Protein AF-A0A0C9TLC5-F1 (afdb_monomer_lite)

Structure (mmCIF, N/CA/C/O backbone):
data_AF-A0A0C9TLC5-F1
#
_entry.id   AF-A0A0C9TLC5-F1
#
loop_
_atom_site.group_PDB
_atom_site.id
_atom_site.type_symbol
_atom_site.label_atom_id
_atom_site.label_alt_id
_atom_site.label_comp_id
_atom_site.label_asym_id
_atom_site.label_entity_id
_atom_site.label_seq_id
_atom_site.pdbx_PDB_ins_code
_atom_site.Cartn_x
_atom_site.Cartn_y
_atom_sit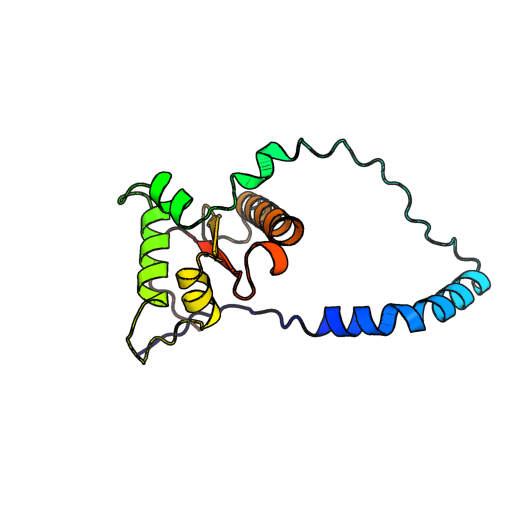e.Cartn_z
_atom_site.occupancy
_atom_site.B_iso_or_equiv
_atom_site.auth_seq_id
_atom_site.auth_comp_id
_atom_site.auth_asym_id
_atom_site.auth_atom_id
_atom_site.pdbx_PDB_model_num
ATOM 1 N N . MET A 1 1 ? -15.747 -13.011 -15.987 1.00 34.31 1 MET A N 1
ATOM 2 C CA . MET A 1 1 ? -14.572 -13.113 -16.880 1.00 34.31 1 MET A CA 1
ATOM 3 C C . MET A 1 1 ? -13.563 -12.092 -16.396 1.00 34.31 1 MET A C 1
ATOM 5 O O . MET A 1 1 ? -13.845 -10.902 -16.425 1.00 34.31 1 MET A O 1
ATOM 9 N N . SER A 1 2 ? -12.489 -12.595 -15.800 1.00 41.22 2 SER A N 1
ATOM 10 C CA . SER A 1 2 ? -11.547 -11.865 -14.951 1.00 41.22 2 SER A CA 1
ATOM 11 C C . SER A 1 2 ? -10.547 -11.067 -15.783 1.00 41.22 2 SER A C 1
ATOM 13 O O . SER A 1 2 ? -9.996 -11.599 -16.743 1.00 41.22 2 SER A O 1
ATOM 15 N N . SER A 1 3 ? -10.317 -9.805 -15.415 1.00 34.84 3 SER A N 1
ATOM 16 C CA . SER A 1 3 ? -9.394 -8.896 -16.103 1.00 34.84 3 SER A CA 1
ATOM 17 C C . SER A 1 3 ? -8.270 -8.491 -15.147 1.00 34.84 3 SER A C 1
ATOM 19 O O . SER A 1 3 ? -8.516 -7.941 -14.075 1.00 34.84 3 SER A O 1
ATOM 21 N N . ILE A 1 4 ? -7.046 -8.851 -15.525 1.00 45.62 4 ILE A N 1
ATOM 22 C CA . ILE A 1 4 ? -5.799 -8.750 -14.759 1.00 45.62 4 ILE A CA 1
ATOM 23 C C . ILE A 1 4 ? -5.186 -7.370 -15.012 1.00 45.62 4 ILE A C 1
ATOM 25 O O . ILE A 1 4 ? -4.798 -7.102 -16.140 1.00 45.62 4 ILE A O 1
ATOM 29 N N . ALA A 1 5 ? -5.071 -6.515 -13.989 1.00 38.03 5 ALA A N 1
ATOM 30 C CA . ALA A 1 5 ? -4.435 -5.193 -14.085 1.00 38.03 5 ALA A CA 1
ATOM 31 C C . ALA A 1 5 ? -2.927 -5.285 -14.431 1.00 38.03 5 ALA A C 1
ATOM 33 O O . ALA A 1 5 ? -2.237 -6.145 -13.873 1.00 38.03 5 ALA A O 1
ATOM 34 N N . PRO A 1 6 ? -2.368 -4.400 -15.286 1.00 46.41 6 PRO A N 1
ATOM 35 C CA . PRO A 1 6 ? -0.963 -4.459 -15.655 1.00 46.41 6 PRO A CA 1
ATOM 36 C C . PRO A 1 6 ? -0.140 -3.629 -14.661 1.00 46.41 6 PRO A C 1
ATOM 38 O O . PRO A 1 6 ? -0.163 -2.400 -14.681 1.00 46.41 6 PRO A O 1
ATOM 41 N N . TYR A 1 7 ? 0.609 -4.297 -13.787 1.00 45.12 7 TYR A N 1
ATOM 42 C CA . TYR A 1 7 ? 1.685 -3.665 -13.024 1.00 45.12 7 TYR A CA 1
ATOM 43 C C . TYR A 1 7 ? 3.005 -3.921 -13.754 1.00 45.12 7 TYR A C 1
ATOM 45 O O . TYR A 1 7 ? 3.396 -5.070 -13.959 1.00 45.12 7 TYR A O 1
ATOM 53 N N . VAL A 1 8 ? 3.706 -2.858 -14.154 1.00 40.03 8 VAL A N 1
ATOM 54 C CA . VAL A 1 8 ? 5.063 -2.971 -14.705 1.00 40.03 8 VAL A CA 1
ATOM 55 C C . VAL A 1 8 ? 6.029 -3.172 -13.543 1.00 40.03 8 VAL A C 1
ATOM 57 O O . VAL A 1 8 ? 6.325 -2.244 -12.792 1.00 40.03 8 VAL A O 1
ATOM 60 N N . LEU A 1 9 ? 6.511 -4.403 -13.387 1.00 47.47 9 LEU A N 1
ATOM 61 C CA . LEU A 1 9 ? 7.489 -4.771 -12.371 1.00 47.47 9 LEU A CA 1
ATOM 62 C C . LEU A 1 9 ? 8.865 -4.831 -13.038 1.00 47.47 9 LEU A C 1
ATOM 64 O O . LEU A 1 9 ? 9.156 -5.744 -13.805 1.00 47.47 9 LEU A O 1
ATOM 68 N N . VAL A 1 10 ? 9.699 -3.820 -12.788 1.00 43.34 10 VAL A N 1
ATOM 69 C CA . VAL A 1 10 ? 11.082 -3.782 -13.281 1.00 43.34 10 VAL A CA 1
ATOM 70 C C . VAL A 1 10 ? 11.872 -4.888 -12.566 1.00 43.34 10 VAL A C 1
ATOM 72 O O . VAL A 1 10 ? 12.015 -4.821 -11.341 1.00 43.34 10 VAL A O 1
ATOM 75 N N . PRO A 1 11 ? 12.388 -5.915 -13.270 1.00 43.09 11 PRO A N 1
ATOM 76 C CA . PRO A 1 11 ? 13.141 -6.985 -12.632 1.00 43.09 11 PRO A CA 1
ATOM 77 C C . PRO A 1 11 ? 14.477 -6.439 -12.112 1.00 43.09 11 PRO A C 1
ATOM 79 O O . PRO A 1 11 ? 15.397 -6.122 -12.865 1.00 43.09 11 PRO A O 1
ATOM 82 N N . PHE A 1 12 ? 14.592 -6.350 -10.787 1.00 46.28 12 PHE A N 1
ATOM 83 C CA . PHE A 1 12 ? 15.753 -5.857 -10.034 1.00 46.28 12 PHE A CA 1
ATOM 84 C C . PHE A 1 12 ? 16.978 -6.797 -10.062 1.00 46.28 12 PHE A C 1
ATOM 86 O O . PHE A 1 12 ? 17.778 -6.813 -9.128 1.00 46.28 12 PHE A O 1
ATOM 93 N N . VAL A 1 13 ? 17.181 -7.573 -11.129 1.00 47.31 13 VAL A N 1
ATOM 94 C CA . VAL A 1 13 ? 18.335 -8.490 -11.224 1.00 47.31 13 VAL A CA 1
ATOM 95 C C . VAL A 1 13 ? 19.584 -7.781 -11.770 1.00 47.31 13 VAL A C 1
ATOM 97 O O . VAL A 1 13 ? 20.710 -8.138 -11.429 1.00 47.31 13 VAL A O 1
ATOM 100 N N . LEU A 1 14 ? 19.414 -6.700 -12.539 1.00 47.03 14 LEU A N 1
ATOM 101 C CA . LEU A 1 14 ? 20.527 -5.955 -13.138 1.00 47.03 14 LEU A CA 1
ATOM 102 C C . LEU A 1 14 ? 21.413 -5.175 -12.131 1.00 47.03 14 LEU A C 1
ATOM 104 O O . LEU A 1 14 ? 22.638 -5.239 -12.257 1.00 47.03 14 LEU A O 1
ATOM 108 N N . PRO A 1 15 ? 20.883 -4.475 -11.102 1.00 52.81 15 PRO A N 1
ATOM 109 C CA . PRO A 1 15 ? 21.731 -3.704 -10.185 1.00 52.81 15 PRO A CA 1
ATOM 110 C C . PRO A 1 15 ? 22.525 -4.575 -9.197 1.00 52.81 15 PRO A C 1
ATOM 112 O O . PRO A 1 15 ? 23.582 -4.150 -8.730 1.00 52.81 15 PRO A O 1
ATOM 115 N N . LEU A 1 16 ? 22.060 -5.794 -8.898 1.00 52.53 16 LEU A N 1
ATOM 116 C CA . LEU A 1 16 ? 22.791 -6.762 -8.070 1.00 52.53 16 LEU A CA 1
ATOM 117 C C . LEU A 1 16 ? 23.981 -7.366 -8.829 1.00 52.53 16 LEU A C 1
ATOM 119 O O . LEU A 1 16 ? 25.077 -7.446 -8.274 1.00 52.53 16 LEU A O 1
ATOM 123 N N . PHE A 1 17 ? 23.802 -7.689 -10.114 1.00 50.00 17 PHE A N 1
ATOM 124 C CA . PHE A 1 17 ? 24.880 -8.198 -10.968 1.00 50.00 17 PHE A CA 1
ATOM 125 C C . PHE A 1 17 ? 25.94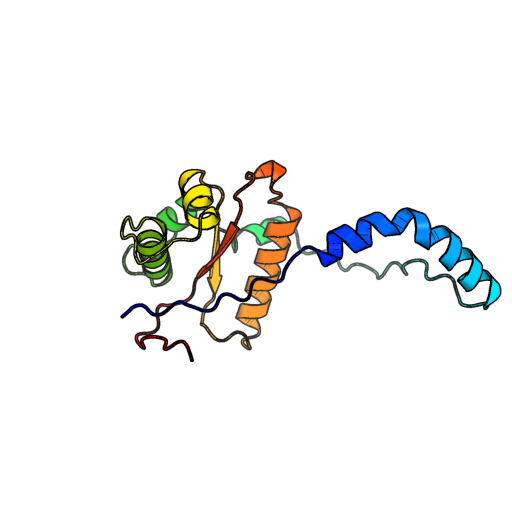9 -7.124 -11.252 1.00 50.00 17 PHE A C 1
ATOM 127 O O . PHE A 1 17 ? 27.147 -7.396 -11.194 1.00 50.00 17 PHE A O 1
ATOM 134 N N . LEU A 1 18 ? 25.532 -5.866 -11.452 1.00 52.81 18 LEU A N 1
ATOM 135 C CA . LEU A 1 18 ? 26.448 -4.731 -11.635 1.00 52.81 18 LEU A CA 1
ATOM 136 C C . LEU A 1 18 ? 27.224 -4.368 -10.355 1.00 52.81 18 LEU A C 1
ATOM 138 O O . LEU A 1 18 ? 28.388 -3.973 -10.437 1.00 52.81 18 LEU A O 1
ATOM 142 N N . ARG A 1 19 ? 26.629 -4.534 -9.163 1.00 54.38 19 ARG A N 1
ATOM 143 C CA . ARG A 1 19 ? 27.336 -4.341 -7.881 1.00 54.38 19 ARG A CA 1
ATOM 144 C C . ARG A 1 19 ? 28.365 -5.435 -7.600 1.00 54.38 19 ARG A C 1
ATOM 146 O O . ARG A 1 19 ? 29.416 -5.125 -7.047 1.00 54.38 19 ARG A O 1
ATOM 153 N N . ALA A 1 20 ? 28.101 -6.676 -8.007 1.00 56.91 20 ALA A N 1
ATOM 154 C CA . ALA A 1 20 ? 29.028 -7.794 -7.818 1.00 56.91 20 ALA A CA 1
ATOM 155 C C . ALA A 1 20 ? 30.309 -7.665 -8.666 1.00 56.91 20 ALA A C 1
ATOM 157 O O . ALA A 1 20 ? 31.377 -8.099 -8.243 1.00 56.91 20 ALA A O 1
ATOM 158 N N . LEU A 1 21 ? 30.227 -7.014 -9.832 1.00 53.69 21 LEU A N 1
ATOM 159 C CA . LEU A 1 21 ? 31.366 -6.793 -10.735 1.00 53.69 21 LEU A CA 1
ATOM 160 C C . LEU A 1 21 ? 32.175 -5.524 -10.406 1.00 53.69 21 LEU A C 1
ATOM 162 O O . LEU A 1 21 ? 33.302 -5.356 -10.876 1.00 53.69 21 LEU A O 1
ATOM 166 N N . GLN A 1 22 ? 31.639 -4.633 -9.564 1.00 55.38 22 GLN A N 1
ATOM 167 C CA . GLN A 1 22 ? 32.263 -3.350 -9.233 1.00 55.38 22 GLN A CA 1
ATOM 168 C C . GLN A 1 22 ? 33.689 -3.433 -8.633 1.00 55.38 22 GLN A C 1
ATOM 170 O O . GLN A 1 22 ? 34.494 -2.551 -8.945 1.00 55.38 22 GLN A O 1
ATOM 175 N N . PRO A 1 23 ? 34.053 -4.439 -7.807 1.00 58.06 23 PRO A N 1
ATOM 176 C CA . PRO A 1 23 ? 35.400 -4.531 -7.238 1.00 58.06 23 PRO A CA 1
ATOM 177 C C . PRO A 1 23 ? 36.465 -4.947 -8.261 1.00 58.06 23 PRO A C 1
ATOM 179 O O . PRO A 1 23 ? 37.625 -4.574 -8.117 1.00 58.06 23 PRO A O 1
ATOM 182 N N . TRP A 1 24 ? 36.080 -5.703 -9.295 1.00 57.88 24 TRP A N 1
ATOM 183 C CA . TRP A 1 24 ? 3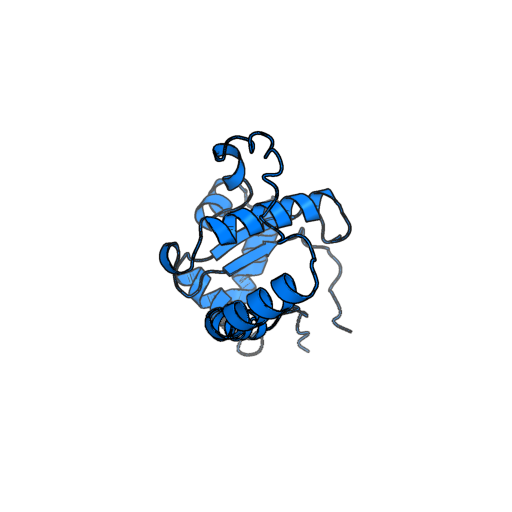7.012 -6.274 -10.275 1.00 57.88 24 TRP A CA 1
ATOM 184 C C . TRP A 1 24 ? 37.247 -5.348 -11.476 1.00 57.88 24 TRP A C 1
ATOM 186 O O . TRP A 1 24 ? 38.329 -5.322 -12.053 1.00 57.88 24 TRP A O 1
ATOM 196 N N . VAL A 1 25 ? 36.249 -4.527 -11.813 1.00 57.19 25 VAL A N 1
ATOM 197 C CA . VAL A 1 25 ? 36.270 -3.654 -12.998 1.00 57.19 25 VAL A CA 1
ATOM 198 C C . VAL A 1 25 ? 36.900 -2.278 -12.708 1.00 57.19 25 VAL A C 1
ATOM 200 O O . VAL A 1 25 ? 37.496 -1.667 -13.596 1.00 57.19 25 VAL A O 1
ATOM 203 N N . LYS A 1 26 ? 36.854 -1.807 -11.452 1.00 59.53 26 LYS A N 1
ATOM 204 C CA . LYS A 1 26 ? 37.445 -0.522 -11.023 1.00 59.53 26 LYS A CA 1
ATOM 205 C C . LYS A 1 26 ? 38.953 -0.372 -11.292 1.00 59.53 26 LYS A C 1
ATOM 207 O O . LYS A 1 26 ? 39.319 0.608 -11.935 1.00 59.53 26 LYS A O 1
ATOM 212 N N . PRO A 1 27 ? 39.832 -1.307 -10.878 1.00 63.97 27 PRO A N 1
ATOM 213 C CA . PRO A 1 27 ? 41.275 -1.115 -11.050 1.00 63.97 27 PRO A CA 1
ATOM 214 C C . PRO A 1 27 ? 41.712 -1.151 -12.524 1.00 63.97 27 PRO A C 1
ATOM 216 O O . PRO A 1 27 ? 42.722 -0.548 -12.889 1.00 63.97 27 PRO A O 1
ATOM 219 N N . MET A 1 28 ? 40.945 -1.827 -13.386 1.00 63.34 28 MET A N 1
ATOM 220 C CA . MET A 1 28 ? 41.188 -1.868 -14.829 1.00 63.34 28 MET A CA 1
ATOM 221 C C . MET A 1 28 ? 40.770 -0.558 -15.518 1.00 63.34 28 MET A C 1
ATOM 223 O O . MET A 1 28 ? 41.517 -0.043 -16.348 1.00 63.34 28 MET A O 1
ATOM 227 N N . LEU A 1 29 ? 39.625 0.021 -15.135 1.00 59.38 29 LEU A N 1
ATOM 228 C CA . LEU A 1 29 ? 39.163 1.323 -15.636 1.00 59.38 29 LEU A CA 1
ATOM 229 C C . LEU A 1 29 ? 40.085 2.469 -15.212 1.00 59.38 29 LEU A C 1
ATOM 231 O O . LEU A 1 29 ? 40.422 3.306 -16.046 1.00 59.38 29 LEU A O 1
ATOM 235 N N . ASP A 1 30 ? 40.553 2.473 -13.963 1.00 61.47 30 ASP A N 1
ATOM 236 C CA . ASP A 1 30 ? 41.458 3.515 -13.463 1.00 61.47 30 ASP A CA 1
ATOM 237 C C . ASP A 1 30 ? 42.793 3.531 -14.230 1.00 61.47 30 ASP A C 1
ATOM 239 O O . ASP A 1 30 ? 43.336 4.599 -14.522 1.00 61.47 30 ASP A O 1
ATOM 243 N N . ARG A 1 31 ? 43.296 2.359 -14.651 1.00 63.97 31 ARG A N 1
ATOM 244 C CA . ARG A 1 31 ? 44.494 2.258 -15.504 1.00 63.97 31 ARG A CA 1
ATOM 245 C C . ARG A 1 31 ? 44.275 2.805 -16.915 1.00 63.97 31 ARG A C 1
ATOM 247 O O . ARG A 1 31 ? 45.161 3.476 -17.439 1.00 63.97 31 ARG A O 1
ATOM 254 N N . ILE A 1 32 ? 43.114 2.549 -17.518 1.00 61.28 32 ILE A N 1
ATOM 255 C CA . ILE A 1 32 ? 42.774 3.043 -18.863 1.00 61.28 32 ILE A CA 1
ATOM 256 C C . ILE A 1 32 ? 42.579 4.569 -18.844 1.00 61.28 32 ILE A C 1
ATOM 258 O O . ILE A 1 32 ? 43.072 5.267 -19.729 1.00 61.28 32 ILE A O 1
ATOM 262 N N . ILE A 1 33 ? 41.933 5.103 -17.803 1.00 59.22 33 ILE A N 1
ATOM 263 C CA . ILE A 1 33 ? 41.674 6.543 -17.640 1.00 59.22 33 ILE A CA 1
ATOM 264 C C . ILE A 1 33 ? 42.980 7.329 -17.450 1.00 59.22 33 ILE A C 1
ATOM 266 O O . ILE A 1 33 ? 43.153 8.376 -18.074 1.00 59.22 33 ILE A O 1
ATOM 270 N N . CYS A 1 34 ? 43.930 6.805 -16.667 1.00 55.47 34 CYS A N 1
ATOM 271 C CA . CYS A 1 34 ? 45.251 7.420 -16.500 1.00 55.47 34 CYS A CA 1
ATOM 272 C C . CYS A 1 34 ? 46.067 7.451 -17.801 1.00 55.47 34 CYS A C 1
ATOM 274 O O . CYS A 1 34 ? 46.806 8.406 -18.030 1.00 55.47 34 CYS A O 1
ATOM 276 N N . HIS A 1 35 ? 45.928 6.441 -18.666 1.00 58.72 35 HIS A N 1
ATOM 277 C CA . HIS A 1 35 ? 46.698 6.371 -19.910 1.00 58.72 35 HIS A CA 1
ATOM 278 C C . HIS A 1 35 ? 46.174 7.308 -21.008 1.00 58.72 35 HIS A C 1
ATOM 280 O O . HIS A 1 35 ? 46.949 7.739 -21.858 1.00 58.72 35 HIS A O 1
ATOM 286 N N . LEU A 1 36 ? 44.880 7.641 -20.972 1.00 61.44 36 LEU A N 1
ATOM 287 C CA . LEU A 1 36 ? 44.215 8.514 -21.946 1.00 61.44 36 LEU A CA 1
ATOM 288 C C . LEU A 1 36 ? 44.297 10.010 -21.596 1.00 61.44 36 LEU A C 1
ATOM 290 O O . LEU A 1 36 ? 43.748 10.831 -22.326 1.00 61.44 36 LEU A O 1
ATOM 294 N N . GLY A 1 37 ? 44.943 10.384 -20.483 1.00 50.50 37 GLY A N 1
ATOM 295 C CA . GLY A 1 37 ? 45.082 11.785 -20.062 1.00 50.50 37 GLY A CA 1
ATOM 296 C C . GLY A 1 37 ? 43.751 12.493 -19.772 1.00 50.50 37 GLY A C 1
ATOM 297 O O . GLY A 1 37 ? 43.704 13.720 -19.698 1.00 50.50 37 GLY A O 1
ATOM 298 N N . LEU A 1 38 ? 42.660 11.738 -19.610 1.00 53.78 38 LEU A N 1
ATOM 299 C CA . LEU A 1 38 ? 41.349 12.287 -19.288 1.00 53.78 38 LEU A CA 1
ATOM 300 C C . LEU A 1 38 ? 41.311 12.661 -17.801 1.00 53.78 38 LEU A C 1
ATOM 302 O O . LEU A 1 38 ? 41.761 11.876 -16.960 1.00 53.78 38 LEU A O 1
ATOM 306 N N . PRO A 1 39 ? 40.774 13.841 -17.438 1.00 45.88 39 PRO A N 1
ATOM 307 C CA . PRO A 1 39 ? 40.704 14.254 -16.048 1.00 45.88 39 PRO A CA 1
ATOM 308 C C . PRO A 1 39 ? 39.880 13.238 -15.254 1.00 45.88 39 PRO A C 1
ATOM 310 O O . PRO A 1 39 ? 38.680 13.068 -15.481 1.00 45.88 39 PRO A O 1
ATOM 313 N N . SER A 1 40 ? 40.556 12.575 -14.309 1.00 46.31 40 SER A N 1
ATOM 314 C CA . SER A 1 40 ? 39.952 11.733 -13.280 1.00 46.31 40 SER A CA 1
ATOM 315 C C . SER A 1 40 ? 38.734 12.457 -12.720 1.00 46.31 40 SER A C 1
ATOM 317 O O . SER A 1 40 ? 38.844 13.541 -12.138 1.00 46.31 40 SER A O 1
ATOM 319 N N . SER A 1 41 ? 37.558 11.876 -12.947 1.00 49.00 41 SER A N 1
ATOM 320 C CA . SER A 1 41 ? 36.290 12.389 -12.451 1.00 49.00 41 SER A CA 1
ATOM 321 C C . SER A 1 41 ? 36.227 12.166 -10.942 1.00 49.00 41 SER A C 1
ATOM 323 O O . SER A 1 41 ? 35.466 11.338 -10.446 1.00 49.00 41 SER A O 1
ATOM 325 N N . ARG A 1 42 ? 37.028 12.917 -10.175 1.00 44.03 42 ARG A N 1
ATOM 326 C CA . ARG A 1 42 ? 36.673 13.200 -8.787 1.00 44.03 42 ARG A CA 1
ATOM 327 C C . ARG A 1 42 ? 35.256 13.764 -8.838 1.00 44.03 42 ARG A C 1
ATOM 329 O O . ARG A 1 42 ? 35.024 14.671 -9.646 1.00 44.03 42 ARG A O 1
ATOM 336 N N . PRO A 1 43 ? 34.307 13.261 -8.034 1.00 39.84 43 PRO A N 1
ATOM 337 C CA . PRO A 1 43 ? 33.013 13.901 -7.947 1.00 39.84 43 PRO A CA 1
ATOM 338 C C . PRO A 1 43 ? 33.277 15.337 -7.507 1.00 39.84 43 PRO A C 1
ATOM 340 O O . PRO A 1 43 ? 33.749 15.599 -6.399 1.00 39.84 43 PRO A O 1
ATOM 343 N N . ARG A 1 44 ? 33.050 16.266 -8.437 1.00 33.59 44 ARG A N 1
ATOM 344 C CA . ARG A 1 44 ? 32.987 17.690 -8.154 1.00 33.59 44 ARG A CA 1
ATOM 345 C C . ARG A 1 44 ? 31.961 17.784 -7.030 1.00 33.59 44 ARG A C 1
ATOM 347 O O . ARG A 1 44 ? 30.837 17.313 -7.205 1.00 33.59 44 ARG A O 1
ATOM 354 N N . LYS A 1 45 ? 32.375 18.282 -5.864 1.00 41.25 45 LYS A N 1
ATOM 355 C CA . LYS A 1 45 ? 31.458 18.692 -4.803 1.00 41.25 45 LYS A CA 1
ATOM 356 C C . LYS A 1 45 ? 30.570 19.745 -5.470 1.00 41.25 45 LYS A C 1
ATOM 358 O O . LYS A 1 45 ? 30.977 20.890 -5.607 1.00 41.25 45 LYS A O 1
ATOM 363 N N . LEU A 1 46 ? 29.444 19.321 -6.045 1.00 42.25 46 LEU A N 1
ATOM 364 C CA . LEU A 1 46 ? 28.361 20.240 -6.329 1.00 42.25 46 LEU A CA 1
ATOM 365 C C . LEU A 1 46 ? 28.000 20.771 -4.958 1.00 42.25 46 LEU A C 1
ATOM 367 O O . LEU A 1 46 ? 27.732 19.971 -4.058 1.00 42.25 46 LEU A O 1
ATOM 371 N N . ASP A 1 47 ? 28.069 22.085 -4.800 1.00 40.66 47 ASP A N 1
ATOM 372 C CA . ASP A 1 47 ? 27.556 22.772 -3.632 1.00 40.66 47 ASP A CA 1
ATOM 373 C C . ASP A 1 47 ? 26.107 22.328 -3.446 1.00 40.66 47 ASP A C 1
ATOM 375 O O . ASP A 1 47 ? 25.182 22.774 -4.130 1.00 40.66 47 ASP A O 1
ATOM 379 N N . ALA A 1 48 ? 25.929 21.335 -2.578 1.00 44.44 48 ALA A N 1
ATOM 380 C CA . ALA A 1 48 ? 24.632 20.859 -2.185 1.00 44.44 48 ALA A CA 1
ATOM 381 C C . ALA A 1 48 ? 24.002 22.042 -1.462 1.00 44.44 48 ALA A C 1
ATOM 383 O O . ALA A 1 48 ? 24.396 22.375 -0.342 1.00 44.44 48 ALA A O 1
ATOM 384 N N . LYS A 1 49 ? 23.050 22.705 -2.129 1.00 36.47 49 LYS A N 1
ATOM 385 C CA . LYS A 1 49 ? 22.088 23.573 -1.450 1.00 36.47 49 LYS A CA 1
ATOM 386 C C . LYS A 1 49 ? 21.650 22.853 -0.171 1.00 36.47 49 LYS A C 1
ATOM 388 O O . LYS A 1 49 ? 21.414 21.643 -0.259 1.00 36.47 49 LYS A O 1
ATOM 393 N N . PRO A 1 50 ? 21.541 23.556 0.972 1.00 36.75 50 PRO A N 1
ATOM 394 C CA . PRO A 1 50 ? 21.041 22.963 2.202 1.00 36.75 50 PRO A CA 1
ATOM 395 C C . PRO A 1 50 ? 19.775 22.185 1.867 1.00 36.75 50 PRO A C 1
ATOM 397 O O . PRO A 1 50 ? 18.800 22.754 1.370 1.00 36.75 50 PRO A O 1
ATOM 400 N N . GLN A 1 51 ? 19.853 20.863 2.001 1.00 44.62 51 GLN A N 1
ATOM 401 C CA . GLN A 1 51 ? 18.711 20.006 1.759 1.00 44.62 51 GLN A CA 1
ATOM 402 C C . GLN A 1 51 ? 17.660 20.436 2.790 1.00 44.62 51 GLN A C 1
ATOM 404 O O . GLN A 1 51 ? 18.021 20.533 3.966 1.00 44.62 51 GLN A O 1
ATOM 409 N N . PRO A 1 52 ? 16.422 20.766 2.382 1.00 39.06 52 PRO A N 1
ATOM 410 C CA . PRO A 1 52 ? 15.405 21.190 3.332 1.00 39.06 52 PRO A CA 1
ATOM 411 C C . PRO A 1 52 ? 15.277 20.135 4.430 1.00 39.06 52 PRO A C 1
ATOM 413 O O . PRO A 1 52 ? 15.339 18.931 4.150 1.00 39.06 52 PRO A O 1
ATOM 416 N N . ASP A 1 53 ? 15.193 20.637 5.662 1.00 35.88 53 ASP A N 1
ATOM 417 C CA . ASP A 1 53 ? 15.141 19.891 6.914 1.00 35.88 53 ASP A CA 1
ATOM 418 C C . ASP A 1 53 ? 14.293 18.616 6.760 1.00 35.88 53 ASP A C 1
ATOM 420 O O . ASP A 1 53 ? 13.142 18.641 6.324 1.00 35.88 53 ASP A O 1
ATOM 424 N N . PHE A 1 54 ? 14.900 17.471 7.073 1.00 43.69 54 PHE A N 1
ATOM 425 C CA . PHE A 1 54 ? 14.377 16.125 6.816 1.00 43.69 54 PHE A CA 1
ATOM 426 C C . PHE A 1 54 ? 13.064 15.806 7.558 1.00 43.69 54 PHE A C 1
ATOM 428 O O . PHE A 1 54 ? 12.493 14.733 7.358 1.00 43.69 54 PHE A O 1
ATOM 435 N N . LYS A 1 55 ? 12.558 16.716 8.397 1.00 38.19 55 LYS A N 1
ATOM 436 C CA . LYS A 1 55 ? 11.308 16.548 9.147 1.00 38.19 55 LYS A CA 1
ATOM 437 C C . LYS A 1 55 ? 10.028 16.655 8.310 1.00 38.19 55 LYS A C 1
ATOM 439 O O . LYS A 1 55 ? 9.041 16.042 8.696 1.00 38.19 55 LYS A O 1
ATOM 444 N N . GLU A 1 56 ? 10.031 17.326 7.157 1.00 39.53 56 GLU A N 1
ATOM 445 C CA . GLU A 1 56 ? 8.831 17.443 6.295 1.00 39.53 56 GLU A CA 1
ATOM 446 C C . GLU A 1 56 ? 8.592 16.232 5.365 1.00 39.53 56 GLU A C 1
ATOM 448 O O . GLU A 1 56 ? 7.542 16.111 4.741 1.00 39.53 56 GLU A O 1
ATOM 453 N N . GLN A 1 57 ? 9.548 15.304 5.247 1.00 46.56 57 GLN A N 1
ATOM 454 C CA . GLN A 1 57 ? 9.551 14.285 4.178 1.00 46.56 57 GLN A CA 1
ATOM 455 C C . GLN A 1 57 ? 8.755 13.004 4.480 1.00 46.56 57 GLN A C 1
ATOM 457 O O . GLN A 1 57 ? 8.618 12.153 3.597 1.00 46.56 57 GLN A O 1
ATOM 462 N N . ASN A 1 58 ? 8.224 12.854 5.697 1.00 54.78 58 ASN A N 1
ATOM 463 C CA . ASN A 1 58 ? 7.409 11.695 6.081 1.00 54.78 58 ASN A CA 1
ATOM 464 C C . ASN A 1 58 ? 5.905 11.897 5.872 1.00 54.78 58 ASN A C 1
ATOM 466 O O . ASN A 1 58 ? 5.167 10.925 5.977 1.00 54.78 58 ASN A O 1
ATOM 470 N N . ASP A 1 59 ? 5.439 13.102 5.535 1.00 66.62 59 ASP A N 1
ATOM 471 C CA . ASP A 1 59 ? 3.992 13.342 5.456 1.00 66.62 59 ASP A CA 1
ATOM 472 C C . ASP A 1 59 ? 3.326 12.648 4.249 1.00 66.62 59 ASP A C 1
ATOM 474 O O . ASP A 1 59 ? 2.116 12.439 4.216 1.00 66.62 59 ASP A O 1
ATOM 478 N N . TYR A 1 60 ? 4.132 12.231 3.268 1.00 80.75 60 TYR A N 1
ATOM 479 C CA . TYR A 1 60 ? 3.671 11.574 2.042 1.00 80.75 60 TYR A CA 1
ATOM 480 C C . TYR A 1 60 ? 3.547 10.054 2.155 1.00 80.75 60 TYR A C 1
ATOM 482 O O . TYR A 1 60 ? 2.930 9.432 1.291 1.00 80.75 60 TYR A O 1
ATOM 490 N N . LEU A 1 61 ? 4.185 9.448 3.161 1.00 90.94 61 LEU A N 1
ATOM 491 C CA . LEU A 1 61 ? 4.344 8.004 3.247 1.00 90.94 61 LEU A CA 1
ATOM 492 C C . LEU A 1 61 ? 3.718 7.475 4.533 1.00 90.94 61 LEU A C 1
ATOM 494 O O . LEU A 1 61 ? 4.319 7.538 5.601 1.00 90.94 61 LEU A O 1
ATOM 498 N N . LEU A 1 62 ? 2.524 6.914 4.402 1.00 93.50 62 LEU A N 1
ATOM 499 C CA . LEU A 1 62 ? 1.667 6.571 5.528 1.00 93.50 62 LEU A CA 1
ATOM 500 C C . 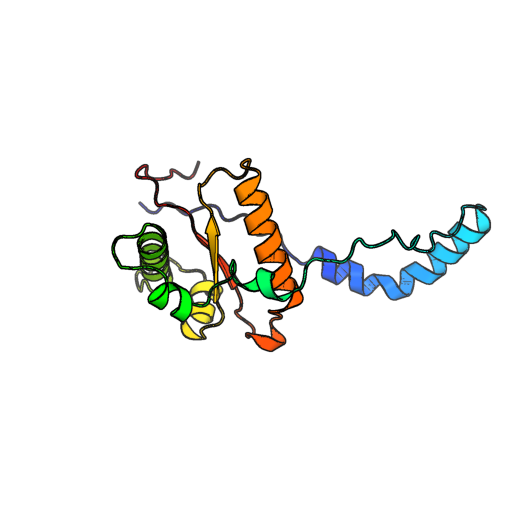LEU A 1 62 ? 1.717 5.074 5.845 1.00 93.50 62 LEU A C 1
ATOM 502 O O . LEU A 1 62 ? 1.903 4.226 4.973 1.00 93.50 62 LEU A O 1
ATOM 506 N N . THR A 1 63 ? 1.521 4.733 7.108 1.00 93.94 63 THR A N 1
ATOM 507 C CA . THR A 1 63 ? 1.194 3.386 7.583 1.00 93.94 63 THR A CA 1
ATOM 508 C C . THR A 1 63 ? -0.311 3.137 7.494 1.00 93.94 63 THR A C 1
ATOM 510 O O . THR A 1 63 ? -1.099 4.073 7.405 1.00 93.94 63 THR A O 1
ATOM 513 N N . ALA A 1 64 ? -0.734 1.871 7.569 1.00 94.06 64 ALA A N 1
ATOM 514 C CA . ALA A 1 64 ? -2.157 1.506 7.599 1.00 94.06 64 ALA A CA 1
ATOM 515 C C . ALA A 1 64 ? -2.934 2.263 8.695 1.00 94.06 64 ALA A C 1
ATOM 517 O O . ALA A 1 64 ? -4.009 2.801 8.441 1.00 94.06 64 ALA A O 1
ATOM 518 N N . ARG A 1 65 ? -2.334 2.382 9.888 1.00 94.94 65 ARG A N 1
ATOM 519 C CA . ARG A 1 65 ? -2.927 3.111 11.014 1.00 94.94 65 ARG A CA 1
ATOM 520 C C . ARG A 1 65 ? -3.081 4.602 10.710 1.00 94.94 65 ARG A C 1
ATOM 522 O O . ARG A 1 65 ? -4.139 5.161 10.951 1.00 94.94 65 ARG A O 1
ATOM 529 N N . GLU A 1 66 ? -2.059 5.239 10.141 1.00 95.38 66 GLU A N 1
ATOM 530 C CA . GLU A 1 66 ? -2.132 6.664 9.784 1.00 95.38 66 GLU A CA 1
ATOM 531 C C . GLU A 1 66 ? -3.170 6.927 8.688 1.00 95.38 66 GLU A C 1
ATOM 533 O O . GLU A 1 66 ? -3.825 7.962 8.710 1.00 95.38 66 GLU A O 1
ATOM 538 N N . VAL A 1 67 ? -3.368 5.994 7.751 1.00 94.88 67 VAL A N 1
ATOM 539 C CA . VAL A 1 67 ? -4.448 6.084 6.754 1.00 94.88 67 VAL A CA 1
ATOM 540 C C . VAL A 1 67 ? -5.823 6.018 7.424 1.00 94.88 67 VAL A C 1
ATOM 542 O O . VAL A 1 67 ? -6.704 6.808 7.090 1.00 94.88 67 VAL A O 1
ATOM 545 N N . GLU A 1 68 ? -6.001 5.098 8.374 1.00 94.75 68 GLU A N 1
ATOM 546 C CA . GLU A 1 68 ? -7.222 4.944 9.179 1.00 94.75 68 GLU A CA 1
ATOM 547 C C . GLU A 1 68 ? -7.522 6.166 10.058 1.00 94.75 68 GLU A C 1
ATOM 549 O O . GLU A 1 68 ? -8.679 6.555 10.185 1.00 94.75 68 GLU A O 1
ATOM 554 N N . GLU A 1 69 ? -6.492 6.793 10.625 1.00 95.12 69 GLU A N 1
ATOM 555 C CA . GLU A 1 69 ? -6.622 7.968 11.493 1.00 95.12 69 GLU A CA 1
ATOM 556 C C . GLU A 1 69 ? -6.824 9.269 10.693 1.00 95.12 69 GLU A C 1
ATOM 558 O O . GLU A 1 69 ? -7.589 10.140 11.108 1.00 95.12 69 GLU A O 1
ATOM 563 N N . ARG A 1 70 ? -6.148 9.418 9.543 1.00 94.56 70 ARG A N 1
ATOM 564 C CA . ARG A 1 70 ? -6.137 10.661 8.747 1.00 94.56 70 ARG A CA 1
ATOM 565 C C . ARG A 1 70 ? -7.352 10.808 7.831 1.00 94.56 70 ARG A C 1
ATOM 567 O O . ARG A 1 70 ? -7.781 11.936 7.590 1.00 94.56 70 ARG A O 1
ATOM 574 N N . PHE A 1 71 ? -7.896 9.709 7.301 1.00 94.81 71 PHE A N 1
ATOM 575 C CA . PHE A 1 71 ? -8.945 9.750 6.278 1.00 94.81 71 PHE A CA 1
ATOM 576 C C . PHE A 1 71 ? -10.238 9.069 6.740 1.00 94.81 71 PHE A C 1
ATOM 578 O O . PHE A 1 71 ? -10.263 7.885 7.063 1.00 94.81 71 PHE A O 1
ATOM 585 N N . GLN A 1 72 ? -11.343 9.815 6.702 1.00 93.12 72 GLN A N 1
ATOM 586 C CA . GLN A 1 72 ? -12.678 9.328 7.071 1.00 93.12 72 GLN A CA 1
ATOM 587 C C . GLN A 1 72 ? -13.344 8.538 5.928 1.00 93.12 72 GLN A C 1
ATOM 589 O O . GLN A 1 72 ? -13.033 8.767 4.760 1.00 93.12 72 GLN A O 1
ATOM 594 N N . SER A 1 73 ? -14.329 7.685 6.247 1.00 83.88 73 SER A N 1
ATOM 595 C CA . SER A 1 73 ? -15.036 6.750 5.335 1.00 83.88 73 SER A CA 1
ATOM 596 C C . SER A 1 73 ? -15.766 7.350 4.115 1.00 83.88 73 SER A C 1
ATOM 598 O O . SER A 1 73 ? -16.337 6.604 3.331 1.00 83.88 73 SER A O 1
ATOM 600 N N . GLY A 1 74 ? -15.738 8.667 3.892 1.00 87.06 74 GLY A N 1
ATOM 601 C CA . GLY A 1 74 ? -16.254 9.308 2.669 1.00 87.06 74 GLY A CA 1
ATOM 602 C C . GLY A 1 74 ? -15.179 9.903 1.757 1.00 87.06 74 GLY A C 1
ATOM 603 O O . GLY A 1 74 ? -15.488 10.343 0.654 1.00 87.06 74 GLY A O 1
ATOM 604 N N . GLN A 1 75 ? -13.924 9.955 2.208 1.00 93.25 75 GLN A N 1
ATOM 605 C CA . GLN A 1 75 ? -12.834 10.527 1.425 1.00 93.25 75 GLN A CA 1
ATOM 606 C C . GLN A 1 75 ? -12.309 9.507 0.417 1.00 93.25 75 GLN A C 1
ATOM 608 O O . GLN A 1 75 ? -12.205 8.317 0.724 1.00 93.25 75 GLN A O 1
ATOM 613 N N . TRP A 1 76 ? -11.924 9.971 -0.771 1.00 93.69 76 TRP A N 1
ATOM 614 C CA . TRP A 1 76 ? -11.466 9.081 -1.839 1.00 93.69 76 TRP A CA 1
ATOM 615 C C . TRP A 1 76 ? -10.240 8.261 -1.415 1.00 93.69 76 TRP A C 1
ATOM 617 O O . TRP A 1 76 ? -10.135 7.098 -1.782 1.00 93.69 76 TRP A O 1
ATOM 627 N N . GLN A 1 77 ? -9.344 8.817 -0.590 1.00 95.00 77 GLN A N 1
ATOM 628 C CA . GLN A 1 77 ? -8.174 8.105 -0.070 1.00 95.00 77 GLN A CA 1
ATOM 629 C C . GLN A 1 77 ? -8.602 6.881 0.736 1.00 95.00 77 GLN A C 1
ATOM 631 O O . GLN A 1 77 ? -8.072 5.785 0.553 1.00 95.00 77 GLN A O 1
ATOM 636 N N . ARG A 1 78 ? -9.604 7.064 1.602 1.00 95.19 78 ARG A N 1
ATOM 637 C CA . ARG A 1 78 ? -10.151 5.990 2.423 1.00 95.19 78 ARG A CA 1
ATOM 638 C C . ARG A 1 78 ? -10.839 4.934 1.563 1.00 95.19 78 ARG A C 1
ATOM 640 O O . ARG A 1 78 ? -10.592 3.751 1.763 1.00 95.19 78 ARG A O 1
ATOM 647 N N . GLN A 1 79 ? -11.613 5.361 0.568 1.00 94.56 79 GLN A N 1
ATOM 648 C CA . GLN A 1 79 ? -12.283 4.467 -0.379 1.00 94.56 79 GLN A CA 1
ATOM 649 C C . GLN A 1 79 ? -11.284 3.640 -1.199 1.00 94.56 79 GLN A C 1
ATOM 651 O O . GLN A 1 79 ? -11.429 2.426 -1.299 1.00 94.56 79 GLN A O 1
ATOM 656 N N . SER A 1 80 ? -10.238 4.266 -1.746 1.00 93.56 80 SER A N 1
ATOM 657 C CA . SER A 1 80 ? -9.192 3.574 -2.507 1.00 93.56 80 SER A CA 1
ATOM 658 C C . SER A 1 80 ? -8.393 2.605 -1.641 1.00 93.56 80 SER A C 1
ATOM 660 O O . SER A 1 80 ? -8.044 1.520 -2.099 1.00 93.56 80 SER A O 1
ATOM 662 N N . TYR A 1 81 ? -8.122 2.973 -0.387 1.00 94.69 81 TYR A N 1
ATOM 663 C CA . TYR A 1 81 ? -7.488 2.082 0.580 1.00 94.69 81 TYR A CA 1
ATOM 664 C C . TYR A 1 81 ? -8.367 0.863 0.880 1.00 94.69 81 TYR A C 1
ATOM 666 O O . TYR A 1 81 ? -7.898 -0.264 0.770 1.00 94.69 81 TYR A O 1
ATOM 674 N N . GLU A 1 82 ? -9.649 1.060 1.186 1.00 94.38 82 GLU A N 1
ATOM 675 C CA . GLU A 1 82 ? -10.584 -0.038 1.461 1.00 94.38 82 GLU A CA 1
ATOM 676 C C . GLU A 1 82 ? -10.808 -0.936 0.235 1.00 94.38 82 GLU A C 1
ATOM 678 O O . GLU A 1 82 ? -10.830 -2.160 0.368 1.00 94.38 82 GLU A O 1
ATOM 683 N N . ALA A 1 83 ? -10.889 -0.356 -0.966 1.00 90.50 83 ALA A N 1
ATOM 684 C CA . ALA A 1 83 ? -10.957 -1.104 -2.220 1.00 90.50 83 ALA A CA 1
ATOM 685 C C . ALA A 1 83 ? -9.678 -1.916 -2.479 1.00 90.50 83 ALA A C 1
ATOM 687 O O . ALA A 1 83 ? -9.737 -3.043 -2.960 1.00 90.50 83 ALA A O 1
ATOM 688 N N . PHE A 1 84 ? -8.510 -1.375 -2.135 1.00 91.00 84 PHE A N 1
ATOM 689 C CA . PHE A 1 84 ? -7.264 -2.132 -2.178 1.00 91.00 84 PHE A CA 1
ATOM 690 C C . PHE A 1 84 ? -7.287 -3.303 -1.186 1.00 91.00 84 PHE A C 1
ATOM 692 O O . PHE A 1 84 ? -6.958 -4.427 -1.568 1.00 91.00 84 PHE A O 1
ATOM 699 N N . LEU A 1 85 ? -7.724 -3.070 0.058 1.00 91.19 85 LEU A N 1
ATOM 700 C CA . LEU A 1 85 ? -7.816 -4.113 1.081 1.00 91.19 85 LEU A CA 1
ATOM 701 C C . LEU A 1 85 ? -8.771 -5.237 0.691 1.00 91.19 85 LEU A C 1
ATOM 703 O O . LEU A 1 85 ? -8.428 -6.401 0.887 1.00 91.19 85 LEU A O 1
ATOM 707 N N . SER A 1 86 ? -9.929 -4.912 0.115 1.00 88.56 86 SER A N 1
ATOM 708 C CA . SER A 1 86 ? -10.899 -5.926 -0.309 1.00 88.56 86 SER A CA 1
ATOM 709 C C . SER A 1 86 ? -10.315 -6.869 -1.362 1.00 88.56 86 SER A C 1
ATOM 711 O O . SER A 1 86 ? -10.592 -8.064 -1.328 1.00 88.56 86 SER A O 1
ATOM 713 N N . VAL A 1 87 ? -9.439 -6.366 -2.239 1.00 85.38 87 VAL A N 1
ATOM 714 C CA . VAL A 1 87 ? -8.731 -7.182 -3.233 1.00 85.38 87 VAL A CA 1
ATOM 715 C C . VAL A 1 87 ? -7.638 -8.028 -2.584 1.00 85.38 87 VAL A C 1
ATOM 717 O O . VAL A 1 87 ? -7.570 -9.230 -2.831 1.00 85.38 87 VAL A O 1
ATOM 720 N N . ILE A 1 88 ? -6.773 -7.440 -1.750 1.00 87.19 88 ILE A N 1
ATOM 721 C CA . ILE A 1 88 ? -5.612 -8.169 -1.206 1.00 87.19 88 ILE A CA 1
ATOM 722 C C . ILE A 1 88 ? -5.954 -9.143 -0.071 1.00 87.19 88 ILE A C 1
ATOM 724 O O . ILE A 1 88 ? -5.140 -10.014 0.254 1.00 87.19 88 ILE A O 1
ATOM 728 N N . LEU A 1 89 ? -7.130 -8.982 0.537 1.00 86.06 89 LEU A N 1
ATOM 729 C CA . LEU A 1 89 ? -7.694 -9.874 1.550 1.00 86.06 89 LEU A CA 1
ATOM 730 C C . LEU A 1 89 ? -8.768 -10.809 0.983 1.00 86.06 89 LEU A C 1
ATOM 732 O O . LEU A 1 89 ? -9.322 -11.594 1.747 1.00 86.06 89 LEU A O 1
ATOM 736 N N . SER A 1 90 ? -9.060 -10.735 -0.319 1.00 82.50 90 SER A N 1
ATOM 737 C CA . SER A 1 90 ? -10.014 -11.638 -0.954 1.00 82.50 90 SER A CA 1
ATOM 738 C C . SER A 1 90 ? -9.556 -13.091 -0.818 1.00 82.50 90 SER A C 1
ATOM 740 O O . SER A 1 90 ? -8.398 -13.419 -1.084 1.00 82.50 90 SER A O 1
ATOM 742 N N . GLU A 1 91 ? -10.482 -13.961 -0.422 1.00 74.50 91 GLU A N 1
ATOM 743 C CA . GLU A 1 91 ? -10.293 -15.416 -0.401 1.00 74.50 91 GLU A CA 1
ATOM 744 C C . GLU A 1 91 ? -10.747 -16.074 -1.716 1.00 74.50 91 GLU A C 1
ATOM 746 O O . GLU A 1 91 ? -10.635 -17.291 -1.867 1.00 74.50 91 GLU A O 1
ATOM 751 N N . ASP A 1 92 ? -11.249 -15.283 -2.676 1.00 73.88 92 ASP A N 1
ATOM 752 C CA . ASP A 1 92 ? -11.657 -15.774 -3.992 1.00 73.88 92 ASP A CA 1
ATOM 753 C C . ASP A 1 92 ? -10.430 -16.295 -4.769 1.00 73.88 92 ASP A C 1
ATOM 755 O O . ASP A 1 92 ? -9.540 -15.507 -5.104 1.00 73.88 92 ASP A O 1
ATOM 759 N N . PRO A 1 93 ? -10.376 -17.595 -5.118 1.00 58.47 93 PRO A N 1
ATOM 760 C CA . PRO A 1 93 ? -9.243 -18.196 -5.818 1.00 58.47 93 PRO A CA 1
ATOM 761 C C . PRO A 1 93 ? -9.006 -17.626 -7.225 1.00 58.47 93 PRO A C 1
ATOM 763 O O . PRO A 1 93 ? -7.945 -17.853 -7.799 1.00 58.47 93 PRO A O 1
ATOM 766 N N . VAL A 1 94 ? -9.971 -16.909 -7.808 1.00 60.22 94 VAL A N 1
ATOM 767 C CA . VAL A 1 94 ? -9.837 -16.285 -9.133 1.00 60.22 94 VAL A CA 1
ATOM 768 C C . VAL A 1 94 ? -9.085 -14.953 -9.058 1.00 60.22 94 VAL A C 1
ATOM 770 O O . VAL A 1 94 ? -8.387 -14.574 -10.003 1.00 60.22 94 VAL A O 1
ATOM 773 N N . ALA A 1 95 ? -9.191 -14.248 -7.934 1.00 60.62 95 ALA A N 1
ATOM 774 C CA . ALA A 1 95 ? -8.417 -13.054 -7.655 1.00 60.62 95 ALA A CA 1
ATOM 775 C C . ALA A 1 95 ? -7.172 -13.488 -6.882 1.00 60.62 95 ALA A C 1
ATOM 777 O O . ALA A 1 95 ? -7.217 -13.581 -5.670 1.00 60.62 95 ALA A O 1
ATOM 778 N N . PHE A 1 96 ? -6.062 -13.794 -7.557 1.00 55.25 96 PHE A N 1
ATOM 779 C CA . PHE A 1 96 ? -4.799 -14.075 -6.866 1.00 55.25 96 PHE A CA 1
ATOM 780 C C . PHE A 1 96 ? -4.190 -12.760 -6.366 1.00 55.25 96 PHE A C 1
ATOM 782 O O . PHE A 1 96 ? -3.564 -12.052 -7.167 1.00 55.25 96 PHE A O 1
ATOM 789 N N . PRO A 1 97 ? -4.322 -12.387 -5.077 1.00 65.81 97 PRO A N 1
ATOM 790 C CA . PRO A 1 97 ? -3.609 -11.227 -4.591 1.00 65.81 97 PRO A CA 1
ATOM 791 C C . PRO A 1 97 ? -2.109 -11.516 -4.635 1.00 65.81 97 PRO A C 1
ATOM 793 O O . PRO A 1 97 ? -1.644 -12.642 -4.430 1.00 65.81 97 PRO A O 1
ATOM 796 N N . CYS A 1 98 ? -1.320 -10.478 -4.895 1.00 73.00 98 CYS A N 1
ATOM 797 C CA . CYS A 1 98 ? 0.126 -10.590 -4.798 1.00 73.00 98 CYS A CA 1
ATOM 798 C C . CYS A 1 98 ? 0.498 -11.053 -3.380 1.00 73.00 98 CYS A C 1
ATOM 800 O O . CYS A 1 98 ? 0.160 -10.382 -2.404 1.00 73.00 98 CYS A O 1
ATOM 802 N N . ILE A 1 99 ? 1.232 -12.168 -3.260 1.00 74.25 99 ILE A N 1
ATOM 803 C CA . ILE A 1 99 ? 1.662 -12.732 -1.966 1.00 74.25 99 ILE A CA 1
ATOM 804 C C . ILE A 1 99 ? 2.339 -11.659 -1.102 1.00 74.25 99 ILE A C 1
ATOM 806 O O . ILE A 1 99 ? 2.106 -11.602 0.103 1.00 74.25 99 ILE A O 1
ATOM 810 N N . TYR A 1 100 ? 3.142 -10.782 -1.712 1.00 73.06 100 TYR A N 1
ATOM 811 C CA . TYR A 1 100 ? 3.808 -9.683 -1.013 1.00 73.06 100 TYR A CA 1
ATOM 812 C C . TYR A 1 100 ? 2.839 -8.608 -0.520 1.00 73.06 100 TYR A C 1
ATOM 814 O O . TYR A 1 100 ? 3.065 -8.047 0.548 1.00 73.06 100 TYR A O 1
ATOM 822 N N . ALA A 1 101 ? 1.746 -8.353 -1.241 1.00 81.75 101 ALA A N 1
ATOM 823 C CA . ALA A 1 101 ? 0.728 -7.415 -0.793 1.00 81.75 101 ALA A CA 1
ATOM 824 C C . ALA A 1 101 ? -0.017 -7.964 0.432 1.00 81.75 101 ALA A C 1
ATOM 826 O O . ALA A 1 101 ? -0.081 -7.299 1.461 1.00 81.75 101 ALA A O 1
ATOM 827 N N . THR A 1 102 ? -0.489 -9.212 0.377 1.00 87.31 102 THR A N 1
ATOM 828 C CA . THR A 1 102 ? -1.206 -9.827 1.504 1.00 87.31 102 THR A CA 1
ATOM 829 C C . THR A 1 102 ? -0.294 -10.057 2.712 1.00 87.31 102 THR A C 1
ATOM 831 O O . THR A 1 102 ? -0.673 -9.736 3.839 1.00 87.31 102 THR A O 1
ATOM 834 N N . LYS A 1 103 ? 0.922 -10.595 2.514 1.00 89.56 103 LYS A N 1
ATOM 835 C CA . LYS A 1 103 ? 1.880 -10.816 3.614 1.00 89.56 103 LYS A CA 1
ATOM 836 C C . LYS A 1 103 ? 2.360 -9.501 4.215 1.00 89.56 103 LYS A C 1
ATOM 838 O O . LYS A 1 103 ? 2.356 -9.371 5.435 1.00 89.56 103 LYS A O 1
ATOM 843 N N . GLY A 1 104 ? 2.719 -8.530 3.374 1.00 90.62 104 GLY A N 1
ATOM 844 C CA . GLY A 1 104 ? 3.135 -7.205 3.822 1.00 90.62 104 GLY A CA 1
ATOM 845 C C . GLY A 1 104 ? 2.028 -6.495 4.594 1.00 90.62 104 GLY A C 1
ATOM 846 O O . GLY A 1 104 ? 2.298 -5.904 5.636 1.00 90.62 104 GLY A O 1
ATOM 847 N N . PHE A 1 105 ? 0.772 -6.603 4.146 1.00 91.25 105 PHE A N 1
ATOM 848 C CA . PHE A 1 105 ? -0.369 -6.039 4.865 1.00 91.25 105 PHE A CA 1
ATOM 849 C C . PHE A 1 105 ? -0.545 -6.677 6.247 1.00 91.25 105 PHE A C 1
ATOM 851 O O . PHE A 1 105 ? -0.545 -5.971 7.256 1.00 91.25 105 PHE A O 1
ATOM 858 N N . LYS A 1 106 ? -0.614 -8.016 6.314 1.00 91.19 106 LYS A N 1
ATOM 859 C CA . LYS A 1 106 ? -0.762 -8.758 7.580 1.00 91.19 106 LYS A CA 1
ATOM 860 C C . LYS A 1 106 ? 0.376 -8.463 8.565 1.00 91.19 106 LYS A C 1
ATOM 862 O O . LYS A 1 106 ? 0.139 -8.404 9.768 1.00 91.19 106 LYS A O 1
ATOM 867 N N . ALA A 1 107 ? 1.589 -8.237 8.059 1.00 93.12 107 ALA A N 1
ATOM 868 C CA . ALA A 1 107 ? 2.762 -7.889 8.858 1.00 93.12 107 ALA A CA 1
ATOM 869 C C . ALA A 1 107 ? 2.888 -6.382 9.180 1.00 93.12 107 ALA A C 1
ATOM 871 O O . ALA A 1 107 ? 3.809 -5.990 9.889 1.00 93.12 107 ALA A O 1
ATOM 872 N N . LYS A 1 108 ? 1.970 -5.526 8.701 1.00 93.69 108 LYS A N 1
ATOM 873 C CA . LYS A 1 108 ? 2.032 -4.051 8.831 1.00 93.69 108 LYS A CA 1
ATOM 874 C C . LYS A 1 108 ? 3.291 -3.433 8.192 1.00 93.69 108 LYS A C 1
ATOM 876 O O . LYS A 1 108 ? 3.773 -2.372 8.594 1.00 93.69 108 LYS A O 1
ATOM 881 N N . GLU A 1 109 ? 3.797 -4.083 7.148 1.00 92.81 109 GLU A N 1
ATOM 882 C CA . GLU A 1 109 ? 5.018 -3.721 6.422 1.00 92.81 109 GLU A CA 1
ATOM 883 C C . GLU A 1 109 ? 4.745 -2.830 5.197 1.00 92.81 109 GLU A C 1
ATOM 885 O O . GLU A 1 109 ? 5.668 -2.379 4.526 1.00 92.81 109 GLU A O 1
ATOM 890 N N . GLN A 1 110 ? 3.483 -2.532 4.889 1.00 93.25 110 GLN A N 1
ATOM 891 C CA . GLN A 1 110 ? 3.142 -1.668 3.759 1.00 93.25 110 GLN A CA 1
ATOM 892 C C . GLN A 1 110 ? 3.292 -0.190 4.091 1.00 93.25 110 GLN A C 1
ATOM 894 O O . GLN A 1 110 ? 3.113 0.247 5.235 1.00 93.25 110 GLN A O 1
ATOM 899 N N . ARG A 1 111 ? 3.613 0.584 3.060 1.00 94.12 111 ARG A N 1
ATOM 900 C CA . ARG A 1 111 ? 3.618 2.040 3.100 1.00 94.12 111 ARG A CA 1
ATOM 901 C C . ARG A 1 111 ? 2.768 2.583 1.967 1.00 94.12 111 ARG A C 1
ATOM 903 O O . ARG A 1 111 ? 2.894 2.118 0.841 1.00 94.12 111 ARG A O 1
ATOM 910 N N . TYR A 1 112 ? 1.920 3.551 2.271 1.00 94.75 112 TYR A N 1
ATOM 911 C CA . TYR A 1 112 ? 0.907 4.073 1.366 1.00 94.75 112 TYR A CA 1
ATOM 912 C C . TYR A 1 112 ? 1.261 5.484 0.934 1.00 94.75 112 TYR A C 1
ATOM 914 O O . TYR A 1 112 ? 1.668 6.308 1.751 1.00 94.75 112 TYR A O 1
ATOM 922 N N . VAL A 1 113 ? 1.068 5.759 -0.348 1.00 95.31 113 VAL A N 1
ATOM 923 C CA . VAL A 1 113 ? 1.155 7.098 -0.920 1.00 95.31 113 VAL A CA 1
ATOM 924 C C . VAL A 1 113 ? -0.071 7.341 -1.791 1.00 95.31 113 VAL A C 1
ATOM 926 O O . VAL A 1 113 ? -0.503 6.461 -2.536 1.00 95.31 113 VAL A O 1
ATOM 929 N N . PHE A 1 114 ? -0.634 8.538 -1.679 1.00 94.19 114 PHE A N 1
ATOM 930 C CA . PHE A 1 114 ? -1.847 8.945 -2.378 1.00 94.19 114 PHE A CA 1
ATOM 931 C C . PHE A 1 114 ? -1.487 9.996 -3.423 1.00 94.19 114 PHE A C 1
ATOM 933 O O . PHE A 1 114 ? -0.948 11.048 -3.082 1.00 94.19 114 PHE A O 1
ATOM 940 N N . LEU A 1 115 ? -1.764 9.701 -4.692 1.00 93.12 115 LEU A N 1
ATOM 941 C CA . LEU A 1 115 ? -1.571 10.632 -5.804 1.00 93.12 115 LEU A CA 1
ATOM 942 C C . LEU A 1 115 ? -2.905 11.273 -6.172 1.00 93.12 115 LEU A C 1
ATOM 944 O O . LEU A 1 115 ? -3.947 10.635 -6.074 1.00 93.12 115 LEU A O 1
ATOM 948 N N . HIS A 1 116 ? -2.887 12.540 -6.576 1.00 89.44 116 HIS A N 1
ATOM 949 C CA . HIS A 1 116 ? -4.109 13.332 -6.756 1.00 89.44 116 HIS A CA 1
ATOM 950 C C . HIS A 1 116 ? -4.918 12.908 -7.983 1.00 89.44 116 HIS A C 1
ATOM 952 O O . HIS A 1 116 ? -6.109 13.194 -8.074 1.00 89.44 116 HIS A O 1
ATOM 958 N N . SER A 1 117 ? -4.272 12.236 -8.932 1.00 88.25 117 SER A N 1
ATOM 959 C CA . SER A 1 117 ? -4.885 11.751 -10.159 1.00 88.25 117 SER A CA 1
ATOM 960 C C . SER A 1 117 ? -4.101 10.563 -10.709 1.00 88.25 117 SER A C 1
ATOM 962 O O . SER A 1 117 ? -2.970 10.292 -10.308 1.00 88.25 117 SER A O 1
ATOM 964 N N . GLU A 1 118 ? -4.705 9.854 -11.655 1.00 84.94 118 GLU A N 1
ATOM 965 C CA . GLU A 1 118 ? -4.065 8.750 -12.375 1.00 84.94 118 GLU A CA 1
ATOM 966 C C . GLU A 1 118 ? -3.075 9.238 -13.452 1.00 84.94 118 GLU A C 1
ATOM 968 O O . GLU A 1 118 ? -2.367 8.426 -14.048 1.00 84.94 118 GLU A O 1
ATOM 973 N N . ASP A 1 119 ? -3.018 10.551 -13.710 1.00 86.25 119 ASP A N 1
ATOM 974 C CA . ASP A 1 119 ? -2.131 11.138 -14.710 1.00 86.25 119 ASP A CA 1
ATOM 975 C C . ASP A 1 119 ? -0.680 11.151 -14.209 1.00 86.25 119 ASP A C 1
ATOM 977 O O . ASP A 1 119 ? -0.291 11.932 -13.336 1.00 86.25 119 ASP A O 1
ATOM 981 N N . MET A 1 120 ? 0.134 10.264 -14.782 1.00 80.25 120 MET A N 1
ATOM 982 C CA . MET A 1 120 ? 1.565 10.139 -14.486 1.00 80.25 120 MET A CA 1
ATOM 983 C C . MET A 1 120 ? 2.430 11.177 -15.198 1.00 80.25 120 MET A C 1
ATOM 985 O O . MET A 1 120 ? 3.633 11.227 -14.948 1.00 80.25 120 MET A O 1
ATOM 989 N N . HIS A 1 121 ? 1.845 12.016 -16.052 1.00 87.50 121 HIS A N 1
ATOM 990 C CA . HIS A 1 121 ? 2.517 13.177 -16.628 1.00 87.50 121 HIS A CA 1
ATOM 991 C C . HIS A 1 121 ? 2.343 14.440 -15.775 1.00 87.50 121 HIS A C 1
ATOM 993 O O . HIS A 1 121 ? 3.074 15.415 -15.984 1.00 87.50 121 HIS A O 1
ATOM 999 N N . ASP A 1 122 ? 1.444 14.418 -14.786 1.00 88.25 122 ASP A N 1
ATOM 1000 C CA . ASP A 1 122 ? 1.292 15.507 -13.829 1.00 88.25 122 ASP A CA 1
ATOM 1001 C C . ASP A 1 122 ? 2.575 15.670 -12.998 1.00 88.25 122 ASP A C 1
ATOM 1003 O O . ASP A 1 122 ? 3.029 14.769 -12.282 1.00 88.25 122 ASP A O 1
ATOM 1007 N N . LYS A 1 123 ? 3.164 16.866 -13.081 1.00 90.69 123 LYS A N 1
ATOM 1008 C CA . LYS A 1 123 ? 4.399 17.222 -12.379 1.00 9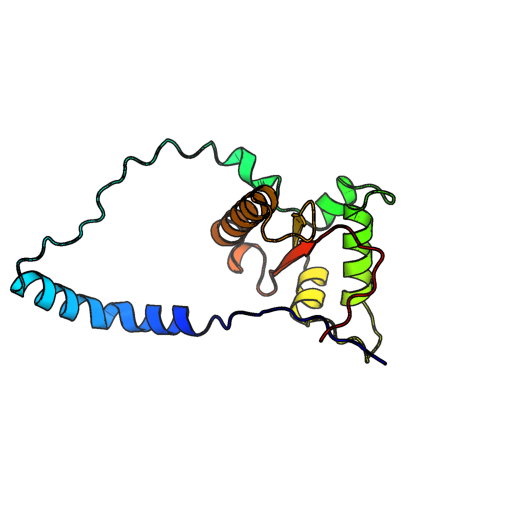0.69 123 LYS A CA 1
ATOM 1009 C C . LYS A 1 123 ? 4.251 17.104 -10.867 1.00 90.69 123 LYS A C 1
ATOM 1011 O O . LYS A 1 123 ? 5.232 16.748 -10.216 1.00 90.69 123 LYS A O 1
ATOM 1016 N N . GLU A 1 124 ? 3.075 17.381 -10.314 1.00 88.62 124 GLU A N 1
ATOM 1017 C CA . GLU A 1 124 ? 2.849 17.275 -8.872 1.00 88.62 124 GLU A CA 1
ATOM 1018 C C . GLU A 1 124 ? 2.798 15.812 -8.426 1.00 88.62 124 GLU A C 1
ATOM 1020 O O . GLU A 1 124 ? 3.470 15.450 -7.460 1.00 88.62 124 GLU A O 1
ATOM 1025 N N . ASN A 1 125 ? 2.134 14.931 -9.183 1.00 89.94 125 ASN A N 1
ATOM 1026 C CA . ASN A 1 125 ? 2.167 13.490 -8.914 1.00 89.94 125 ASN A CA 1
ATOM 1027 C C . ASN A 1 125 ? 3.586 12.921 -9.023 1.00 89.94 125 ASN A C 1
ATOM 1029 O O . ASN A 1 125 ? 4.010 12.155 -8.158 1.00 89.94 125 ASN A O 1
ATOM 1033 N N . ILE A 1 126 ? 4.348 13.325 -10.047 1.00 91.38 126 ILE A N 1
ATOM 1034 C CA . ILE A 1 126 ? 5.747 12.906 -10.209 1.00 91.38 126 ILE A CA 1
ATOM 1035 C C . ILE A 1 126 ? 6.583 13.360 -9.008 1.00 91.38 126 ILE A C 1
ATOM 1037 O O . ILE A 1 126 ? 7.361 12.573 -8.469 1.00 91.38 126 ILE A O 1
ATOM 1041 N N . ARG A 1 127 ? 6.432 14.617 -8.568 1.00 91.31 127 ARG A N 1
ATOM 1042 C CA . ARG A 1 127 ? 7.152 15.157 -7.404 1.00 91.31 127 ARG A CA 1
ATOM 1043 C C . ARG A 1 127 ? 6.800 14.407 -6.127 1.00 91.31 127 ARG A C 1
ATOM 1045 O O . ARG A 1 127 ? 7.712 14.020 -5.396 1.00 91.31 127 ARG A O 1
ATOM 1052 N N . LEU A 1 128 ? 5.512 14.169 -5.888 1.00 91.25 128 LEU A N 1
ATOM 1053 C CA . LEU A 1 128 ? 5.022 13.469 -4.704 1.00 91.25 128 LEU A CA 1
ATOM 1054 C C . LEU A 1 128 ? 5.528 12.026 -4.679 1.00 91.25 128 LEU A C 1
ATOM 1056 O O . LEU A 1 128 ? 6.123 11.594 -3.690 1.00 91.25 128 LEU A O 1
ATOM 1060 N N . LEU A 1 129 ? 5.380 11.298 -5.788 1.00 91.94 129 LEU A N 1
ATOM 1061 C CA . LEU A 1 129 ? 5.858 9.924 -5.904 1.00 91.94 129 LEU A CA 1
ATOM 1062 C C . LEU A 1 129 ? 7.381 9.843 -5.762 1.00 91.94 129 LEU A C 1
ATOM 1064 O O . LEU A 1 129 ? 7.883 8.961 -5.069 1.00 91.94 129 LEU A O 1
ATOM 1068 N N . ALA A 1 130 ? 8.130 10.770 -6.365 1.00 91.88 130 ALA A N 1
ATOM 1069 C CA . ALA A 1 130 ? 9.582 10.818 -6.229 1.00 91.88 130 ALA A CA 1
ATOM 1070 C C . ALA A 1 130 ? 10.011 11.078 -4.776 1.00 91.88 130 ALA A C 1
ATOM 1072 O O . ALA A 1 130 ? 10.945 10.436 -4.292 1.00 91.88 130 ALA A O 1
ATOM 1073 N N . ALA A 1 131 ? 9.330 11.981 -4.065 1.00 90.38 131 ALA A N 1
ATOM 1074 C CA . ALA A 1 131 ? 9.583 12.232 -2.650 1.00 90.38 131 ALA A CA 1
ATOM 1075 C C . ALA A 1 131 ? 9.286 10.985 -1.801 1.00 90.38 131 ALA A C 1
ATOM 1077 O O . ALA A 1 131 ? 10.155 10.536 -1.052 1.00 90.38 131 ALA A O 1
ATOM 1078 N N . ALA A 1 132 ? 8.117 10.368 -1.991 1.00 90.75 132 ALA A N 1
ATOM 1079 C CA . ALA A 1 132 ? 7.721 9.151 -1.288 1.00 90.75 132 ALA A CA 1
ATOM 1080 C C . ALA A 1 132 ? 8.682 7.982 -1.558 1.00 90.75 132 ALA A C 1
ATOM 1082 O O . ALA A 1 132 ? 9.089 7.295 -0.623 1.00 90.75 132 ALA A O 1
ATOM 1083 N N . LEU A 1 133 ? 9.112 7.790 -2.810 1.00 90.81 133 LEU A N 1
ATOM 1084 C CA . LEU A 1 133 ? 10.099 6.775 -3.187 1.00 90.81 133 LEU A CA 1
ATOM 1085 C C . LEU A 1 133 ? 11.454 7.025 -2.532 1.00 90.81 133 LEU A C 1
ATOM 1087 O O . LEU A 1 133 ? 12.069 6.084 -2.034 1.00 90.81 133 LEU A O 1
ATOM 1091 N N . ARG A 1 134 ? 11.928 8.276 -2.502 1.00 89.94 134 ARG A N 1
ATOM 1092 C CA . ARG A 1 134 ? 13.183 8.611 -1.818 1.00 89.94 134 ARG A CA 1
ATOM 1093 C C . ARG A 1 134 ? 13.101 8.258 -0.337 1.00 89.94 134 ARG A C 1
ATOM 1095 O O . ARG A 1 134 ? 13.993 7.565 0.141 1.00 89.94 134 ARG A O 1
ATOM 1102 N N . THR A 1 135 ? 12.023 8.651 0.342 1.00 87.44 135 THR A N 1
ATOM 1103 C CA . THR A 1 135 ? 11.785 8.319 1.755 1.00 87.44 135 THR A CA 1
ATOM 1104 C C . THR A 1 135 ? 11.683 6.808 1.970 1.00 87.44 135 THR A C 1
ATOM 1106 O O . THR A 1 135 ? 12.288 6.263 2.894 1.00 87.44 135 THR A O 1
ATOM 1109 N N . TYR A 1 136 ? 10.960 6.106 1.097 1.00 88.19 136 TYR A N 1
ATOM 1110 C CA . TYR A 1 136 ? 10.807 4.656 1.156 1.00 88.19 136 TYR A CA 1
ATOM 1111 C C . TYR A 1 136 ? 12.154 3.929 0.995 1.00 88.19 136 TYR A C 1
ATOM 1113 O O . TYR A 1 136 ? 12.480 3.025 1.757 1.00 88.19 136 TYR A O 1
ATOM 1121 N N . LEU A 1 137 ? 12.993 4.356 0.053 1.00 87.12 137 LEU A N 1
ATOM 1122 C CA . LEU A 1 137 ? 14.290 3.721 -0.182 1.00 87.12 137 LEU A CA 1
ATOM 1123 C C . LEU A 1 137 ? 15.345 4.095 0.868 1.00 87.12 137 LEU A C 1
ATOM 1125 O O . LEU A 1 137 ? 16.212 3.275 1.165 1.00 87.12 137 LEU A O 1
ATOM 1129 N N . SER A 1 138 ? 15.300 5.311 1.422 1.00 83.19 138 SER A N 1
ATOM 1130 C CA . SER A 1 138 ? 16.304 5.781 2.384 1.00 83.19 138 SER A CA 1
ATOM 1131 C C . SER A 1 138 ? 16.023 5.329 3.815 1.00 83.19 138 SER A C 1
ATOM 1133 O O . SER A 1 138 ? 16.947 4.950 4.531 1.00 83.19 138 SER A O 1
ATOM 1135 N N . ASN A 1 139 ? 14.759 5.373 4.245 1.00 67.94 139 ASN A N 1
ATOM 1136 C CA . ASN A 1 139 ? 14.393 5.250 5.661 1.00 67.94 139 ASN A CA 1
ATOM 1137 C C . ASN A 1 139 ? 13.740 3.909 5.994 1.00 67.94 139 ASN A C 1
ATOM 1139 O O . ASN A 1 139 ? 13.679 3.528 7.164 1.00 67.94 139 ASN A O 1
ATOM 1143 N N . ASN A 1 140 ? 13.266 3.203 4.974 1.00 64.62 140 ASN A N 1
ATOM 1144 C CA . ASN A 1 140 ? 12.352 2.078 5.084 1.00 64.62 140 ASN A CA 1
ATOM 1145 C C . ASN A 1 140 ? 12.948 0.846 4.390 1.00 64.62 140 ASN A C 1
ATOM 1147 O O . ASN A 1 140 ? 12.319 0.183 3.570 1.00 64.62 140 ASN A O 1
ATOM 1151 N N . SER A 1 141 ? 14.205 0.541 4.724 1.00 63.94 141 SER A N 1
ATOM 1152 C CA . SER A 1 141 ? 14.852 -0.689 4.281 1.00 63.94 141 SER A CA 1
ATOM 1153 C C . SER A 1 141 ? 14.087 -1.914 4.789 1.00 63.94 141 SER A C 1
ATOM 1155 O O . SER A 1 141 ? 13.502 -1.896 5.877 1.00 63.94 141 SER A O 1
ATOM 1157 N N . ALA A 1 142 ? 14.170 -3.021 4.045 1.00 63.69 142 ALA A N 1
ATOM 1158 C CA . ALA A 1 142 ? 13.639 -4.315 4.477 1.00 63.69 142 ALA A CA 1
ATOM 1159 C C . ALA A 1 142 ? 14.154 -4.739 5.868 1.00 63.69 142 ALA A C 1
ATOM 1161 O O . ALA A 1 142 ? 13.480 -5.469 6.581 1.00 63.69 142 ALA A O 1
ATOM 1162 N N . SER A 1 143 ? 15.323 -4.239 6.289 1.00 71.25 143 SER A N 1
ATOM 1163 C CA . SER A 1 143 ? 15.865 -4.464 7.633 1.00 71.25 143 SER A CA 1
ATOM 1164 C C . SER A 1 143 ? 15.156 -3.691 8.754 1.00 71.25 143 SER A C 1
ATOM 1166 O O . SER A 1 143 ? 15.272 -4.096 9.905 1.00 71.25 143 SER A O 1
ATOM 1168 N N . ARG A 1 144 ? 14.457 -2.584 8.458 1.00 80.38 144 ARG A N 1
ATOM 1169 C CA . ARG A 1 144 ? 13.737 -1.768 9.458 1.00 80.38 144 ARG A CA 1
ATOM 1170 C C . ARG A 1 144 ? 12.239 -2.039 9.480 1.00 80.38 144 ARG A C 1
ATOM 1172 O O . ARG A 1 144 ? 11.648 -2.011 10.552 1.00 80.38 144 ARG A O 1
ATOM 1179 N N . ILE A 1 145 ? 11.632 -2.245 8.312 1.00 87.00 145 ILE A N 1
ATOM 1180 C CA . ILE A 1 145 ? 10.197 -2.535 8.206 1.00 87.00 145 ILE A CA 1
ATOM 1181 C C . ILE A 1 145 ? 9.950 -4.037 8.262 1.00 87.00 145 ILE A C 1
ATOM 1183 O O . ILE A 1 145 ? 9.145 -4.493 9.063 1.00 87.00 145 ILE A O 1
ATOM 1187 N N . GLY A 1 146 ? 10.632 -4.779 7.396 1.00 88.81 146 GLY A N 1
ATOM 1188 C CA . GLY A 1 146 ? 10.454 -6.211 7.237 1.00 88.81 146 GLY A CA 1
ATOM 1189 C C . GLY A 1 146 ? 10.597 -6.658 5.779 1.00 88.81 146 GLY A C 1
ATOM 1190 O O . GLY A 1 146 ? 10.643 -5.832 4.859 1.00 88.81 146 GLY A O 1
ATOM 1191 N N . PRO A 1 147 ? 10.720 -7.973 5.549 1.00 88.69 147 PRO A N 1
ATOM 1192 C CA . PRO A 1 147 ? 11.079 -8.537 4.251 1.00 88.69 147 PRO A CA 1
ATOM 1193 C C . PRO A 1 147 ? 9.978 -8.433 3.186 1.00 88.69 147 PRO A C 1
ATOM 1195 O O . PRO A 1 147 ? 10.280 -8.575 2.003 1.00 88.69 147 PRO A O 1
ATOM 1198 N N . ASN A 1 148 ? 8.724 -8.180 3.568 1.00 89.44 148 ASN A N 1
ATOM 1199 C CA . ASN A 1 148 ? 7.588 -8.006 2.657 1.00 89.44 148 ASN A CA 1
ATOM 1200 C C . ASN A 1 148 ? 7.160 -6.535 2.554 1.00 89.44 148 ASN A C 1
ATOM 1202 O O . ASN A 1 148 ? 6.027 -6.242 2.154 1.00 89.44 148 ASN A O 1
ATOM 1206 N N . THR A 1 149 ? 8.056 -5.603 2.902 1.00 89.81 149 THR A N 1
ATOM 1207 C CA . THR A 1 149 ? 7.799 -4.177 2.719 1.00 89.81 149 THR A CA 1
ATOM 1208 C C . THR A 1 149 ? 7.445 -3.877 1.267 1.00 89.81 149 T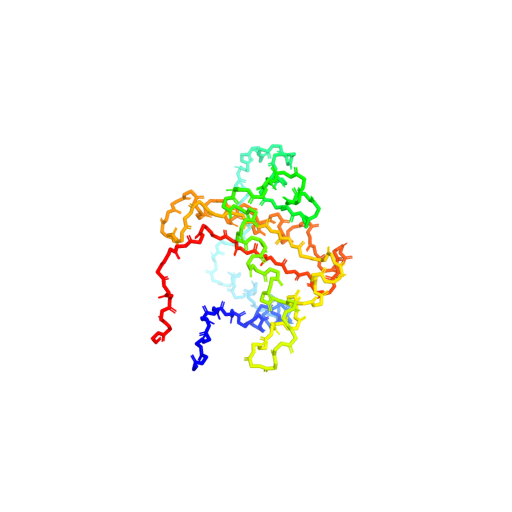HR A C 1
ATOM 1210 O O . THR A 1 149 ? 8.126 -4.305 0.331 1.00 89.81 149 THR A O 1
ATOM 1213 N N . SER A 1 150 ? 6.364 -3.130 1.074 1.00 90.50 150 SER A N 1
ATOM 1214 C CA . SER A 1 150 ? 5.920 -2.682 -0.244 1.00 90.50 150 SER A CA 1
ATOM 1215 C C . SER A 1 150 ? 5.408 -1.249 -0.179 1.00 90.50 150 SER A C 1
ATOM 1217 O O . SER A 1 150 ? 4.782 -0.838 0.800 1.00 90.50 150 SER A O 1
ATOM 1219 N N . LEU A 1 151 ? 5.693 -0.491 -1.238 1.00 92.25 151 LEU A N 1
ATOM 1220 C CA . LEU A 1 151 ? 5.104 0.820 -1.472 1.00 92.25 151 LEU A CA 1
ATOM 1221 C C . LEU A 1 151 ? 3.815 0.634 -2.276 1.00 92.25 151 LEU A C 1
ATOM 1223 O O . LEU A 1 151 ? 3.851 0.140 -3.401 1.00 92.25 151 LEU A O 1
ATOM 1227 N N . VAL A 1 152 ? 2.692 1.036 -1.696 1.00 93.25 152 VAL A N 1
ATOM 1228 C CA . VAL A 1 152 ? 1.364 0.987 -2.301 1.00 93.25 152 VAL A CA 1
ATOM 1229 C C . VAL A 1 152 ? 1.001 2.395 -2.755 1.00 93.25 152 VAL A C 1
ATOM 1231 O O . VAL A 1 152 ? 0.877 3.309 -1.941 1.00 93.25 152 VAL A O 1
ATOM 1234 N N . VAL A 1 153 ? 0.849 2.569 -4.065 1.00 93.94 153 VAL A N 1
ATOM 1235 C CA . VAL A 1 153 ? 0.450 3.838 -4.681 1.00 93.94 153 VAL A CA 1
ATOM 1236 C C . VAL A 1 153 ? -1.041 3.775 -4.983 1.00 93.94 153 VAL A C 1
ATOM 1238 O O . VAL A 1 153 ? -1.482 2.889 -5.715 1.00 93.94 153 VAL A O 1
ATOM 1241 N N . LEU A 1 154 ? -1.811 4.695 -4.407 1.00 93.75 154 LEU A N 1
ATOM 1242 C CA . LEU A 1 154 ? -3.264 4.750 -4.540 1.00 93.75 154 LEU A CA 1
ATOM 1243 C C . LEU A 1 154 ? -3.700 6.027 -5.259 1.00 93.75 154 LEU A C 1
ATOM 1245 O O . LEU A 1 154 ? -3.125 7.100 -5.075 1.00 93.75 154 LEU A O 1
ATOM 1249 N N . PHE A 1 155 ? -4.755 5.881 -6.054 1.00 93.25 155 PHE A N 1
ATOM 1250 C CA . PHE A 1 155 ? -5.355 6.924 -6.882 1.00 93.25 155 PHE A CA 1
ATOM 1251 C C . PHE A 1 155 ? -6.836 7.074 -6.540 1.00 93.25 155 PHE A C 1
ATOM 1253 O O . PHE A 1 155 ? -7.418 6.116 -6.019 1.00 93.25 155 PHE A O 1
ATOM 1260 N N . PRO A 1 156 ? -7.474 8.214 -6.849 1.00 91.81 156 PRO A N 1
ATOM 1261 C CA . PRO A 1 156 ? -8.924 8.327 -6.789 1.00 91.81 156 PRO A CA 1
ATOM 1262 C C . PRO A 1 156 ? -9.571 7.274 -7.690 1.00 91.81 156 PRO A C 1
ATOM 1264 O O . PRO A 1 156 ? -9.139 7.086 -8.826 1.00 91.81 156 PRO A O 1
ATOM 1267 N N . ILE A 1 157 ? -10.600 6.588 -7.191 1.00 85.44 157 ILE A N 1
ATOM 1268 C CA . ILE A 1 157 ? -11.336 5.599 -7.983 1.00 85.44 157 ILE A CA 1
ATOM 1269 C C . ILE A 1 157 ? -12.067 6.336 -9.108 1.00 85.44 157 ILE A C 1
ATOM 1271 O O . ILE A 1 157 ? -13.003 7.098 -8.867 1.00 85.44 157 ILE A O 1
ATOM 1275 N N . SER A 1 158 ? -11.640 6.106 -10.346 1.00 74.44 158 SER A N 1
ATOM 1276 C CA . SER A 1 158 ? -12.346 6.560 -11.538 1.00 74.44 158 SER A CA 1
ATOM 1277 C C . SER A 1 158 ? -13.520 5.611 -11.830 1.00 74.44 158 SER A C 1
ATOM 1279 O O . SER A 1 158 ? -13.387 4.391 -11.777 1.00 74.44 158 SER A O 1
ATOM 1281 N N . GLY A 1 159 ? -14.707 6.152 -12.128 1.00 63.00 159 GLY A N 1
ATOM 1282 C CA . GLY A 1 159 ? -15.930 5.359 -12.353 1.00 63.00 159 GLY A CA 1
ATOM 1283 C C . GLY A 1 159 ? -15.933 4.508 -13.632 1.00 63.00 159 GLY A C 1
ATOM 1284 O O . GLY A 1 159 ? -16.921 3.839 -13.927 1.00 63.00 159 GLY A O 1
ATOM 1285 N N . THR A 1 160 ? -14.857 4.538 -14.417 1.00 57.31 160 THR A N 1
ATOM 1286 C CA . THR A 1 160 ? -14.723 3.776 -15.658 1.00 57.31 160 THR A CA 1
ATOM 1287 C C . THR A 1 160 ? -13.978 2.465 -15.399 1.00 57.31 160 THR A C 1
ATOM 1289 O O . THR A 1 160 ? -12.808 2.510 -15.010 1.00 57.31 160 THR A O 1
ATOM 1292 N N . PRO A 1 161 ? -14.593 1.294 -15.657 1.00 54.69 161 PRO A N 1
ATOM 1293 C CA . PRO A 1 161 ? -13.901 0.014 -15.588 1.00 54.69 161 PRO A CA 1
ATOM 1294 C C . PRO A 1 161 ? -12.706 0.020 -16.541 1.00 54.69 161 PRO A C 1
ATOM 1296 O O . PRO A 1 161 ? -12.852 0.229 -17.748 1.00 54.69 161 PRO A O 1
ATOM 1299 N N . ARG A 1 162 ? -11.507 -0.203 -16.008 1.00 55.50 162 ARG A N 1
ATOM 1300 C CA . ARG A 1 162 ? -10.295 -0.273 -16.822 1.00 55.50 162 ARG A CA 1
ATOM 1301 C C . ARG A 1 162 ? -10.264 -1.610 -17.563 1.00 55.50 162 ARG A C 1
ATOM 1303 O O . ARG A 1 162 ? -10.142 -2.668 -16.951 1.00 55.50 162 ARG A O 1
ATOM 1310 N N . SER A 1 163 ? -10.369 -1.560 -18.889 1.00 40.84 163 SER A N 1
ATOM 1311 C CA . SER A 1 163 ? -10.082 -2.708 -19.751 1.00 40.84 163 SER A CA 1
ATOM 1312 C C . SER A 1 163 ? -8.574 -2.810 -19.939 1.00 40.84 163 SER A C 1
ATOM 1314 O O . SER A 1 163 ? -7.953 -1.875 -20.441 1.00 40.84 163 SER A O 1
ATOM 1316 N N . VAL A 1 164 ? -7.990 -3.946 -19.571 1.00 45.72 164 VAL A N 1
ATOM 1317 C CA . VAL A 1 164 ? -6.610 -4.270 -19.942 1.00 45.72 164 VAL A CA 1
ATOM 1318 C C . VAL A 1 164 ? -6.648 -4.700 -21.403 1.00 45.72 164 VAL A C 1
ATOM 1320 O O . VAL A 1 164 ? -7.337 -5.662 -21.738 1.00 45.72 164 VAL A O 1
ATOM 1323 N N . LYS A 1 165 ? -6.038 -3.899 -22.276 1.00 32.62 165 LYS A N 1
ATOM 1324 C CA . LYS A 1 165 ? -5.806 -4.255 -23.678 1.00 32.62 165 LYS A CA 1
ATOM 1325 C C . LYS A 1 165 ? -4.449 -4.919 -23.814 1.00 32.62 165 LYS A C 1
ATOM 1327 O O . LYS A 1 165 ? -3.527 -4.479 -23.091 1.00 32.62 165 LYS A O 1
#

Organism: Sphaerobolus stellatus (strain SS14) (NCBI:txid990650)

Sequence (165 aa):
MSSIAPYVLVPFVLPLFLRALQPWVKPMLDRIICHLGLPSSRPRKLDAKPQPDFKEQNDYLLTAREVEERFQSGQWQRQSYEAFLSVILSEDPVAFPCIYATKGFKAKEQRYVFLHSEDMHDKENIRLLAAALRTYLSNNSASRIGPNTSLVVLFPISGTPRSVK

Foldseek 3Di:
DDFDDDDDDDPPPVVVVVVVCVVVVVVVVVVVCVVVPHPDCPPDPPPPDPDPDPVVLCPFKDFPVCLVVVDDPVDQSNVQVVVLCCLLVDPPPVRDHDPLSVVCVVLSQEIEGEAAAPDPVPPVSVVSVVSNVVCCVPPRPCVVRHDSHDYHYTYRDDPDPDHDD

pLDDT: mean 71.64, std 20.72, range [32.62, 95.38]

Secondary structure (DSSP, 8-state):
-----------TTHHHHHHHHHHHHHHHHHHHHHHTT----------------GGGTTTTSB-HHHHHHHS-TTSHHHHHHHHHHHHHT---TTS---HHHHHHHHTT-EEEEE-SSS-TT-HHHHHHHHHHHHHHHHH--TTTS-TT-EEEEE----SS-----

InterPro domains:
  IPR014988 Uncharacterised protein family, YqcI/YcgG [PF08892] (94-158)

Radius of gyration: 21.07 Å; chains: 1; bounding box: 63×42×35 Å